Protein 6EBU (pdb70)

Foldseek 3Di:
DAPQPDDVFVVVLCVLQVPDDVVLLVVLVVLLVVLDCVCVVVVLVVCVVPPVVLNQLLVQLLVQLVVVLVVQLVVVWHWFQVPPHPPTQASDPATISAAADSSLLSLLLCLQSVVPPDDPVSSVVSVVSSVSNLSSCSNNRGYINNRNVVSNVSSNVSSVVSVVD

Secondary structure (DSSP, 8-state):
--TT-SHHHHHHHHHHHHS--HHHHHHHHHHGGGGSGGGHHHHHHHHHHH-GGGHHHHHHHHHHHHHHHHHHHHHH-PBPHHHHSSS---SS---B--SS-HHHHHHHHHHHHHHTT--HHHHHHHHHHHHHHHHHHHHTTS--HHHHHHHHHHHHHHHHHHHH-

Radius of gyration: 15.88 Å; Cα contacts (8 Å, |Δi|>4): 266; chains: 1; bounding box: 40×39×39 Å

Organism: Aquifex aeolicus (strain VF5) (NCBI:txid224324)

Structure (mmCIF, N/CA/C/O backbone):
data_6EBU
#
_entry.id   6EBU
#
_cell.length_a   80.030
_cell.length_b   80.196
_cell.length_c   80.440
_cell.angle_alpha   90.00
_cell.angle_beta   90.00
_cell.angle_gamma   90.00
#
_symmetry.space_group_name_H-M   'C 2 2 21'
#
loop_
_entity.id
_entity.type
_entity.pdbx_description
1 polymer LpxE
2 non-polymer 'SULFATE ION'
3 non-polymer 'octyl beta-D-glucopyranoside'
4 water water
#
loop_
_atom_site.group_PDB
_atom_site.id
_atom_site.type_symbol
_atom_site.label_atom_id
_atom_site.label_alt_id
_atom_site.label_comp_id
_atom_site.label_asym_id
_atom_site.label_entity_id
_atom_site.label_seq_id
_atom_site.pdbx_PDB_ins_code
_atom_site.Cartn_x
_atom_site.Cartn_y
_atom_site.Cartn_z
_atom_site.occupancy
_atom_site.B_iso_or_equiv
_atom_site.auth_seq_id
_atom_site.auth_comp_id
_atom_site.auth_asym_id
_atom_site.auth_atom_id
_atom_site.pdbx_PDB_model_num
ATOM 1 N N . MET A 1 7 ? 46.949 26.162 28.631 1.00 70.41 1 MET A N 1
ATOM 2 C CA . MET A 1 7 ? 46.806 27.513 28.099 1.00 77.16 1 MET A CA 1
ATOM 3 C C . MET A 1 7 ? 48.001 27.898 27.230 1.00 74.24 1 MET A C 1
ATOM 4 O O . MET A 1 7 ? 49.121 28.035 27.722 1.00 66.97 1 MET A O 1
ATOM 5 N N . VAL A 1 8 ? 47.753 28.071 25.935 1.00 64.77 2 VAL A N 1
ATOM 6 C CA . VAL A 1 8 ? 48.775 28.470 24.975 1.00 54.30 2 VAL A CA 1
ATOM 7 C C . VAL A 1 8 ? 48.437 29.888 24.531 1.00 61.17 2 VAL A C 1
ATOM 8 O O . VAL A 1 8 ? 47.565 30.097 23.680 1.00 63.63 2 VAL A O 1
ATOM 12 N N . ILE A 1 9 ? 49.131 30.875 25.108 1.00 56.84 3 ILE A N 1
ATOM 13 C CA . ILE A 1 9 ? 48.865 32.275 24.780 1.00 54.27 3 ILE A CA 1
ATOM 14 C C . ILE A 1 9 ? 49.429 32.693 23.431 1.00 54.03 3 ILE A C 1
ATOM 15 O O . ILE A 1 9 ? 49.150 33.810 22.977 1.00 62.03 3 ILE A O 1
ATOM 20 N N . GLU A 1 10 ? 50.210 31.836 22.775 1.00 50.64 4 GLU A N 1
ATOM 21 C CA . GLU A 1 10 ? 50.831 32.171 21.500 1.00 52.41 4 GLU A CA 1
ATOM 22 C C . GLU A 1 10 ? 49.938 31.880 20.300 1.00 56.40 4 GLU A C 1
ATOM 23 O O . GLU A 1 10 ? 50.300 32.248 19.177 1.00 66.96 4 GLU A O 1
ATOM 29 N N . ASP A 1 11 ? 48.787 31.243 20.503 1.00 65.30 5 ASP A N 1
ATOM 30 C CA . ASP A 1 11 ? 47.951 30.782 19.395 1.00 68.34 5 ASP A CA 1
ATOM 31 C C . ASP A 1 11 ? 46.804 31.767 19.175 1.00 65.79 5 ASP A C 1
ATOM 32 O O . ASP A 1 11 ? 45.650 31.523 19.524 1.00 82.21 5 ASP A O 1
ATOM 37 N N . PHE A 1 12 ? 47.153 32.914 18.595 1.00 64.78 6 PHE A N 1
ATOM 38 C CA . PHE A 1 12 ? 46.159 33.824 18.044 1.00 61.43 6 PHE A CA 1
ATOM 39 C C . PHE A 1 12 ? 46.640 34.295 16.678 1.00 66.26 6 PHE A C 1
ATOM 40 O O . PHE A 1 12 ? 47.830 34.224 16.356 1.00 68.21 6 PHE A O 1
ATOM 48 N N . ALA A 1 13 ? 45.687 34.758 15.864 1.00 66.18 7 ALA A N 1
ATOM 49 C CA . ALA A 1 13 ? 45.943 34.941 14.438 1.00 66.07 7 ALA A CA 1
ATOM 50 C C . ALA A 1 13 ? 47.062 35.946 14.194 1.00 58.20 7 ALA A C 1
ATOM 51 O O . ALA A 1 13 ? 47.952 35.712 13.367 1.00 51.21 7 ALA A O 1
ATOM 53 N N . LEU A 1 14 ? 47.038 37.072 14.911 1.00 58.89 8 LEU A N 1
ATOM 54 C CA . LEU A 1 14 ? 48.040 38.110 14.693 1.00 49.20 8 LEU A CA 1
ATOM 55 C C . LEU A 1 14 ? 49.442 37.601 15.005 1.00 58.70 8 LEU A C 1
ATOM 56 O O . LEU A 1 14 ? 50.403 37.938 14.304 1.00 55.36 8 LEU A O 1
ATOM 61 N N . ASN A 1 15 ? 49.576 36.777 16.047 1.00 52.02 9 ASN A N 1
ATOM 62 C CA . ASN A 1 15 ? 50.886 36.249 16.413 1.00 52.10 9 ASN A CA 1
ATOM 63 C C . ASN A 1 15 ? 51.421 35.300 15.349 1.00 52.06 9 ASN A C 1
ATOM 64 O O . ASN A 1 15 ? 52.599 35.372 14.980 1.00 55.81 9 ASN A O 1
ATOM 69 N N . LEU A 1 16 ? 50.571 34.404 14.844 1.00 57.13 10 LEU A N 1
ATOM 70 C CA . LEU A 1 16 ? 51.032 33.392 13.900 1.00 49.06 10 LEU A CA 1
ATOM 71 C C . LEU A 1 16 ? 51.260 33.977 12.511 1.00 46.37 10 LEU A C 1
ATOM 72 O O . LEU A 1 16 ? 52.212 33.590 11.824 1.00 47.34 10 LEU A O 1
ATOM 77 N N . GLU A 1 17 ? 50.402 34.903 12.081 1.00 50.33 11 GLU A N 1
ATOM 78 C CA . GLU A 1 17 ? 50.584 35.515 10.768 1.00 55.06 11 GLU A CA 1
ATOM 79 C C . GLU A 1 17 ? 51.830 36.391 10.740 1.00 51.46 11 GLU A C 1
ATOM 80 O O . GLU A 1 17 ? 52.566 36.401 9.746 1.00 52.64 11 GLU A O 1
ATOM 82 N N . LEU A 1 18 ? 52.082 37.134 11.821 1.00 59.79 12 LEU A N 1
ATOM 83 C CA . LEU A 1 18 ? 53.299 37.934 11.900 1.00 50.18 12 LEU A CA 1
ATOM 84 C C . LEU A 1 18 ? 54.539 37.051 11.883 1.00 54.55 12 LEU A C 1
ATOM 85 O O . LEU A 1 18 ? 55.534 37.378 11.224 1.00 47.63 12 LEU A O 1
ATOM 90 N N . PHE A 1 19 ? 54.503 35.928 12.604 1.00 44.45 13 PHE A N 1
ATOM 91 C CA . PHE A 1 19 ? 55.654 35.033 12.610 1.00 41.36 13 PHE A CA 1
ATOM 92 C C . PHE A 1 19 ? 55.939 34.493 11.215 1.00 47.14 13 PHE A C 1
ATOM 93 O O . PHE A 1 19 ? 57.101 34.420 10.797 1.00 47.90 13 PHE A O 1
ATOM 101 N N . ARG A 1 20 ? 54.893 34.102 10.484 1.00 42.92 14 ARG A N 1
ATOM 102 C CA . ARG A 1 20 ? 55.092 33.527 9.157 1.00 49.67 14 ARG A CA 1
ATOM 103 C C . ARG A 1 20 ? 55.704 34.540 8.199 1.00 44.07 14 ARG A C 1
ATOM 104 O O . ARG A 1 20 ? 56.577 34.195 7.395 1.00 50.64 14 ARG A O 1
ATOM 112 N N . LEU A 1 21 ? 55.261 35.798 8.272 1.00 38.63 15 LEU A N 1
ATOM 113 C CA . LEU A 1 21 ? 55.788 36.821 7.375 1.00 47.77 15 LEU A CA 1
ATOM 114 C C . LEU A 1 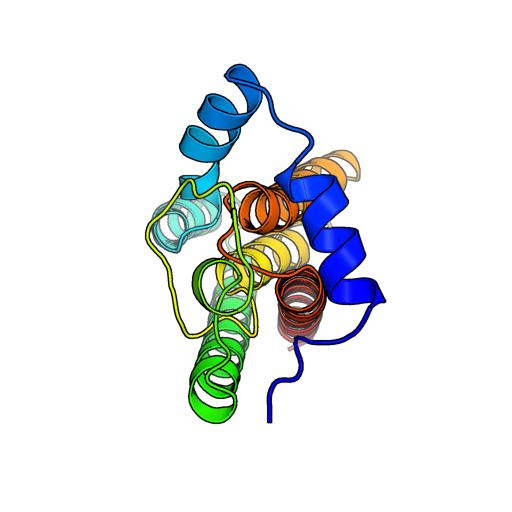21 ? 57.284 37.025 7.586 1.00 53.44 15 LEU A C 1
ATOM 115 O O . LEU A 1 21 ? 58.033 37.225 6.622 1.00 54.42 15 LEU A O 1
ATOM 117 N N . ILE A 1 22 ? 57.739 36.969 8.838 1.00 48.60 16 ILE A N 1
ATOM 118 C CA . ILE A 1 22 ? 59.156 37.165 9.125 1.00 42.86 16 ILE A CA 1
ATOM 119 C C . ILE A 1 22 ? 59.937 35.876 8.906 1.00 45.04 16 ILE A C 1
ATOM 120 O O . ILE A 1 22 ? 61.017 35.886 8.303 1.00 42.83 16 ILE A O 1
ATOM 125 N N . ASN A 1 23 ? 59.402 34.749 9.379 1.00 34.73 17 ASN A N 1
ATOM 126 C CA . ASN A 1 23 ? 60.145 33.497 9.339 1.00 36.49 17 ASN A CA 1
ATOM 127 C C . ASN A 1 23 ? 60.250 32.915 7.935 1.00 39.28 17 ASN A C 1
ATOM 128 O O . ASN A 1 23 ? 61.100 32.048 7.702 1.00 40.17 17 ASN A O 1
ATOM 133 N N . ASN A 1 24 ? 59.417 33.364 6.996 1.00 39.50 18 ASN A N 1
ATOM 134 C CA . ASN A 1 24 ? 59.474 32.855 5.631 1.00 44.85 18 ASN A CA 1
ATOM 135 C C . ASN A 1 24 ? 60.238 33.762 4.676 1.00 46.56 18 ASN A C 1
ATOM 136 O O . ASN A 1 24 ? 60.674 33.292 3.620 1.00 51.68 18 ASN A O 1
ATOM 141 N N . ALA A 1 25 ? 60.412 35.040 5.018 1.00 45.76 19 ALA A N 1
ATOM 142 C CA . ALA A 1 25 ? 61.163 35.982 4.187 1.00 38.32 19 ALA A CA 1
ATOM 143 C C . ALA A 1 25 ? 62.648 35.820 4.500 1.00 46.38 19 ALA A C 1
ATOM 144 O O . ALA A 1 25 ? 63.238 36.549 5.302 1.00 45.84 19 ALA A O 1
ATOM 146 N N . ARG A 1 26 ? 63.263 34.843 3.843 1.00 39.79 20 ARG A N 1
ATOM 147 C CA . ARG A 1 26 ? 64.612 34.412 4.170 1.00 46.48 20 ARG A CA 1
ATOM 148 C C . ARG A 1 26 ? 65.565 34.635 3.003 1.00 45.86 20 ARG A C 1
ATOM 149 O O . ARG A 1 26 ? 65.163 34.946 1.879 1.00 48.74 20 ARG A O 1
ATOM 157 N N . HIS A 1 27 ? 66.850 34.460 3.303 1.00 48.29 21 HIS A N 1
ATOM 158 C CA . HIS A 1 27 ? 67.956 34.563 2.361 1.00 48.14 21 HIS A CA 1
ATOM 159 C C . HIS A 1 27 ? 69.212 34.029 3.041 1.00 50.15 21 HIS A C 1
ATOM 160 O O . HIS A 1 27 ? 69.377 34.204 4.255 1.00 44.47 21 HIS A O 1
ATOM 167 N N . PRO A 1 28 ? 70.104 33.357 2.306 1.00 50.20 22 PRO A N 1
ATOM 168 C CA . PRO A 1 28 ? 71.332 32.846 2.943 1.00 46.68 22 PRO A CA 1
ATOM 169 C C . PRO A 1 28 ? 72.155 33.922 3.628 1.00 45.38 22 PRO A C 1
ATOM 170 O O . PRO A 1 28 ? 72.753 33.662 4.679 1.00 44.98 22 PRO A O 1
ATOM 174 N N . LEU A 1 29 ? 72.206 35.128 3.057 1.00 41.80 23 LEU A N 1
ATOM 175 C CA . LEU A 1 29 ? 72.941 36.215 3.694 1.00 47.65 23 LEU A CA 1
ATOM 176 C C . LEU A 1 29 ? 72.281 36.652 4.994 1.00 47.15 23 LEU A C 1
ATOM 177 O O . LEU A 1 29 ? 72.976 37.045 5.937 1.00 42.06 23 LEU A O 1
ATOM 182 N N . LEU A 1 30 ? 70.948 36.601 5.062 1.00 43.05 24 LEU A N 1
ATOM 183 C CA . LEU A 1 30 ? 70.268 36.877 6.322 1.00 44.09 24 LEU A CA 1
ATOM 184 C C . LEU A 1 30 ? 70.563 35.793 7.349 1.00 42.65 24 LEU A C 1
ATOM 185 O O . LEU A 1 30 ? 70.722 36.087 8.540 1.00 37.52 24 LEU A O 1
ATOM 190 N N . ASP A 1 31 ? 70.642 34.535 6.903 1.00 37.84 25 ASP A N 1
ATOM 191 C CA . ASP A 1 31 ? 70.970 33.440 7.809 1.00 36.40 25 ASP A CA 1
ATOM 192 C C . ASP A 1 31 ? 72.342 33.638 8.434 1.00 48.28 25 ASP A C 1
ATOM 193 O O . ASP A 1 31 ? 72.524 33.412 9.636 1.00 44.84 25 ASP A O 1
ATOM 198 N N . VAL A 1 32 ? 73.322 34.059 7.633 1.00 39.01 26 VAL A N 1
ATOM 199 C CA . VAL A 1 32 ? 74.668 34.268 8.154 1.00 41.93 26 VAL A CA 1
ATOM 200 C C . VAL A 1 32 ? 74.697 35.480 9.076 1.00 42.88 26 VAL A C 1
ATOM 201 O O . VAL A 1 32 ? 75.254 35.426 10.179 1.00 39.69 26 VAL A O 1
ATOM 205 N N . PHE A 1 33 ? 74.091 36.589 8.641 1.00 38.63 27 PHE A N 1
ATOM 206 C CA . PHE A 1 33 ? 74.120 37.811 9.438 1.00 43.33 27 PHE A CA 1
ATOM 207 C C . PHE A 1 33 ? 73.505 37.589 10.813 1.00 38.25 27 PHE A C 1
ATOM 208 O O . PHE A 1 33 ? 74.090 37.966 11.835 1.00 39.05 27 PHE A O 1
ATOM 216 N N . PHE A 1 34 ? 72.317 36.983 10.859 1.00 38.03 28 PHE A N 1
ATOM 217 C CA . PHE A 1 34 ? 71.632 36.815 12.135 1.00 39.06 28 PHE A CA 1
ATOM 218 C C . PHE A 1 34 ? 72.297 35.753 12.998 1.00 34.91 28 PHE A C 1
ATOM 219 O O . PHE A 1 34 ? 72.223 35.826 14.229 1.00 43.61 28 PHE A O 1
ATOM 227 N N . THR A 1 35 ? 72.948 34.767 12.380 1.00 37.22 29 THR A N 1
ATOM 228 C CA . THR A 1 35 ? 73.728 33.806 13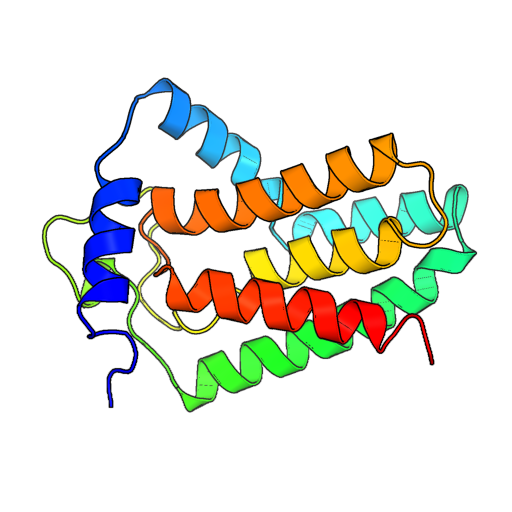.150 1.00 37.94 29 THR A CA 1
ATOM 229 C C . THR A 1 35 ? 74.925 34.484 13.804 1.00 39.03 29 THR A C 1
ATOM 230 O O . THR A 1 35 ? 75.207 34.264 14.987 1.00 38.74 29 THR A O 1
ATOM 234 N N . HIS A 1 36 ? 75.637 35.319 13.044 1.00 34.95 30 HIS A N 1
ATOM 235 C CA . HIS A 1 36 ? 76.764 36.059 13.603 1.00 36.74 30 HIS A CA 1
ATOM 236 C C . HIS A 1 36 ? 76.294 37.083 14.629 1.00 41.20 30 HIS A C 1
ATOM 237 O O . HIS A 1 36 ? 76.966 37.309 15.643 1.00 39.66 30 HIS A O 1
ATOM 244 N N . PHE A 1 37 ? 75.135 37.700 14.387 1.00 34.36 31 PHE A N 1
ATOM 245 C CA . PHE A 1 37 ? 74.638 38.790 15.216 1.00 32.37 31 PHE A CA 1
ATOM 246 C C . PHE A 1 37 ? 74.029 38.315 16.530 1.00 36.20 31 PHE A C 1
ATOM 247 O O . PHE A 1 37 ? 73.962 39.102 17.480 1.00 40.03 31 PHE A O 1
ATOM 255 N N . ALA A 1 38 ? 73.588 37.054 16.604 1.00 34.38 32 ALA A N 1
ATOM 256 C CA . ALA A 1 38 ? 72.861 36.579 17.779 1.00 42.51 32 ALA A CA 1
ATOM 257 C C . ALA A 1 38 ? 73.683 36.710 19.057 1.00 42.71 32 ALA A C 1
ATOM 258 O O . ALA A 1 38 ? 73.121 36.966 20.129 1.00 37.42 32 ALA A O 1
ATOM 260 N N . TYR A 1 39 ? 75.006 36.544 18.960 1.00 41.27 33 TYR A N 1
ATOM 261 C CA . TYR A 1 39 ? 75.876 36.625 20.130 1.00 36.40 33 TYR A CA 1
ATOM 262 C C . TYR A 1 39 ? 75.725 37.950 20.867 1.00 36.41 33 TYR A C 1
ATOM 263 O O . TYR A 1 39 ? 75.860 37.997 22.094 1.00 34.92 33 TYR A O 1
ATOM 272 N N . LEU A 1 40 ? 75.448 39.034 20.140 1.00 35.35 34 LEU A N 1
ATOM 273 C CA . LEU A 1 40 ? 75.307 40.346 20.754 1.00 32.38 34 LEU A CA 1
ATOM 274 C C . LEU A 1 40 ? 74.037 40.481 21.582 1.00 35.51 34 LEU A C 1
ATOM 275 O O . LEU A 1 40 ? 73.908 41.454 22.333 1.00 36.41 34 LEU A O 1
ATOM 280 N N . GLY A 1 41 ? 73.102 39.546 21.460 1.00 36.39 35 GLY A N 1
ATOM 281 C CA . GLY A 1 41 ? 71.931 39.501 22.305 1.00 40.02 35 GLY A CA 1
ATOM 282 C C . GLY A 1 41 ? 71.994 38.486 23.422 1.00 38.62 35 GLY A C 1
ATOM 283 O O . GLY A 1 41 ? 71.003 38.313 24.137 1.00 43.79 35 GLY A O 1
ATOM 284 N N . SER A 1 42 ? 73.124 37.809 23.596 1.00 34.97 36 SER A N 1
ATOM 285 C CA . SER A 1 42 ? 73.299 36.849 24.674 1.00 38.76 36 SER A CA 1
ATOM 286 C C . SER A 1 42 ? 73.936 37.517 25.892 1.00 34.13 36 SER A C 1
ATOM 287 O O . SER A 1 42 ? 74.430 38.645 25.834 1.00 34.71 36 SER A O 1
ATOM 290 N N . GLY A 1 43 ? 73.923 36.797 27.013 1.00 39.85 37 GLY A N 1
ATOM 291 C CA . GLY A 1 43 ? 74.557 37.293 28.219 1.00 36.67 37 GLY A CA 1
ATOM 292 C C . GLY A 1 43 ? 76.068 37.352 28.155 1.00 38.65 37 GLY A C 1
ATOM 293 O O . GLY A 1 43 ? 76.687 37.904 29.070 1.00 41.82 37 GLY A O 1
ATOM 294 N N . TYR A 1 44 ? 76.673 36.805 27.100 1.00 35.27 38 TYR A N 1
ATOM 295 C CA . TYR A 1 44 ? 78.124 36.805 26.971 1.00 36.95 38 TYR A CA 1
ATOM 296 C C . TYR A 1 44 ? 78.693 38.174 26.626 1.00 34.81 38 TYR A C 1
ATOM 297 O O . TYR A 1 44 ? 79.915 38.344 26.675 1.00 38.30 38 TYR A O 1
ATOM 306 N N . VAL A 1 45 ? 77.850 39.148 26.272 1.00 32.89 39 VAL A N 1
ATOM 307 C CA . VAL A 1 45 ? 78.327 40.512 26.066 1.00 27.66 39 VAL A CA 1
ATOM 308 C C . VAL A 1 45 ? 78.284 41.344 27.338 1.00 30.60 39 VAL A C 1
ATOM 309 O O . VAL A 1 45 ? 78.845 42.450 27.358 1.00 33.51 39 VAL A O 1
ATOM 313 N N . LEU A 1 46 ? 77.654 40.845 28.405 1.00 30.21 40 LEU A N 1
ATOM 314 C CA . LEU A 1 46 ? 77.455 41.655 29.605 1.00 42.26 40 LEU A CA 1
ATOM 315 C C . LEU A 1 46 ? 78.779 41.985 30.283 1.00 39.87 40 LEU A C 1
ATOM 316 O O . LEU A 1 46 ? 79.071 43.156 30.556 1.00 40.45 40 LEU A O 1
ATOM 321 N N . PHE A 1 47 ? 79.587 40.965 30.572 1.00 38.83 41 PHE A N 1
ATOM 322 C CA . PHE A 1 47 ? 80.887 41.205 31.195 1.00 37.84 41 PHE A CA 1
ATOM 323 C C . PHE A 1 47 ? 81.783 42.089 30.334 1.00 37.08 41 PHE A C 1
ATOM 324 O O . PHE A 1 47 ? 82.348 43.059 30.869 1.00 36.24 41 PHE A O 1
ATOM 332 N N . PRO A 1 48 ? 81.959 41.837 29.028 1.00 40.52 42 PRO A N 1
ATOM 333 C CA . PRO A 1 48 ? 82.725 42.800 28.216 1.00 36.34 42 PRO A CA 1
ATOM 334 C C . PRO A 1 48 ? 82.149 44.206 28.241 1.00 38.75 42 PRO A C 1
ATOM 335 O O . PRO A 1 48 ? 82.909 45.180 28.299 1.00 46.54 42 PRO A O 1
ATOM 339 N N . LEU A 1 49 ? 80.821 44.337 28.208 1.00 36.15 43 LEU A N 1
ATOM 340 C CA . LEU A 1 49 ? 80.204 45.659 28.182 1.00 32.81 43 LEU A CA 1
ATOM 341 C C . LEU A 1 49 ? 80.405 46.394 29.503 1.00 34.48 43 LEU A C 1
ATOM 342 O O . LEU A 1 49 ? 80.741 47.583 29.518 1.00 32.10 43 LEU A O 1
ATOM 347 N N . LEU A 1 50 ? 80.194 45.702 30.624 1.00 34.68 44 LEU A N 1
ATOM 348 C CA . LEU A 1 50 ? 80.308 46.352 31.925 1.00 38.64 44 LEU A CA 1
ATOM 349 C C . LEU A 1 50 ? 81.724 46.858 32.170 1.00 38.59 44 LEU A C 1
ATOM 350 O O . LEU A 1 50 ? 81.915 47.929 32.760 1.00 43.14 44 LEU A O 1
ATOM 355 N N . ILE A 1 51 ? 82.730 46.109 31.715 1.00 42.20 45 ILE A N 1
ATOM 356 C CA . ILE A 1 51 ? 84.111 46.543 31.897 1.00 44.83 45 ILE A CA 1
ATOM 357 C C . ILE A 1 51 ? 84.368 47.831 31.127 1.00 40.96 45 ILE A C 1
ATOM 358 O O . ILE A 1 51 ? 84.988 48.769 31.643 1.00 41.77 45 ILE A O 1
ATOM 363 N N . PHE A 1 52 ? 83.883 47.907 29.886 1.00 40.20 46 PHE A N 1
ATOM 364 C CA . PHE A 1 52 ? 84.054 49.136 29.118 1.00 45.44 46 PHE A CA 1
ATOM 365 C C . PHE A 1 52 ? 83.245 50.284 29.709 1.00 42.83 46 PHE A C 1
ATOM 366 O O . PHE A 1 52 ? 83.677 51.441 29.642 1.00 41.28 46 PHE A O 1
ATOM 374 N N . LEU A 1 53 ? 82.080 49.992 30.294 1.00 39.78 47 LEU A N 1
ATOM 375 C CA . LEU A 1 53 ? 81.320 51.041 30.969 1.00 42.28 47 LEU A CA 1
ATOM 376 C C . LEU A 1 53 ? 82.070 51.557 32.189 1.00 38.78 47 LEU A C 1
ATOM 377 O O . LEU A 1 53 ? 82.126 52.768 32.424 1.00 42.53 47 LEU A O 1
ATOM 382 N N . PHE A 1 54 ? 82.667 50.653 32.968 1.00 39.40 48 PHE A N 1
ATOM 383 C CA . PHE A 1 54 ? 83.436 51.064 34.138 1.00 47.31 48 PHE A CA 1
ATOM 384 C C . PHE A 1 54 ? 84.567 52.015 33.764 1.00 52.36 48 PHE A C 1
ATOM 385 O O . PHE A 1 54 ? 84.955 52.866 34.572 1.00 52.77 48 PHE A O 1
ATOM 393 N N . ILE A 1 55 ? 85.094 51.901 32.548 1.00 48.63 49 ILE A N 1
ATOM 394 C CA . ILE A 1 55 ? 86.217 52.730 32.124 1.00 40.17 49 ILE A CA 1
ATOM 395 C C . ILE A 1 55 ? 85.751 54.056 31.532 1.00 50.37 49 ILE A C 1
ATOM 396 O O . ILE A 1 55 ? 86.336 55.105 31.812 1.00 57.05 49 ILE A O 1
ATOM 401 N N . PHE A 1 56 ? 84.695 54.044 30.714 1.00 46.53 50 PHE A N 1
ATOM 402 C CA . PHE A 1 56 ? 84.308 55.227 29.957 1.00 48.47 50 PHE A CA 1
ATOM 403 C C . PHE A 1 56 ? 82.999 55.865 30.401 1.00 46.91 50 PHE A C 1
ATOM 404 O O . PHE A 1 56 ? 82.772 57.035 30.082 1.00 54.88 50 PHE A O 1
ATOM 412 N N . ARG A 1 57 ? 82.138 55.143 31.113 1.00 45.84 51 ARG A N 1
ATOM 413 C CA . ARG A 1 57 ? 80.823 55.651 31.504 1.00 44.01 51 ARG A CA 1
ATOM 414 C C . ARG A 1 57 ? 80.408 55.019 32.832 1.00 39.98 51 ARG A C 1
ATOM 415 O O . ARG A 1 57 ? 79.380 54.357 32.942 1.00 38.75 51 ARG A O 1
ATOM 423 N N . LYS A 1 58 ? 81.224 55.230 33.870 1.00 42.39 52 LYS A N 1
ATOM 424 C CA . LYS A 1 58 ? 81.024 54.522 35.132 1.00 38.17 52 LYS A CA 1
ATOM 425 C C . LYS A 1 58 ? 79.673 54.838 35.760 1.00 36.44 52 LYS A C 1
ATOM 426 O O . LYS A 1 58 ? 79.124 54.011 36.497 1.00 42.72 52 LYS A O 1
ATOM 428 N N . GLU A 1 59 ? 79.115 56.017 35.477 1.00 41.82 53 GLU A N 1
ATOM 429 C CA . GLU A 1 59 ? 77.806 56.364 36.019 1.00 45.88 53 GLU A CA 1
ATOM 430 C C . GLU A 1 59 ? 76.702 55.451 35.496 1.00 48.03 53 GLU A C 1
ATOM 431 O O . GLU A 1 59 ? 75.629 55.385 36.103 1.00 43.17 53 GLU A O 1
ATOM 437 N N . LYS A 1 60 ? 76.941 54.746 34.392 1.00 49.10 54 LYS A N 1
ATOM 438 C CA . LYS A 1 60 ? 75.950 53.853 33.810 1.00 47.91 54 LYS A CA 1
ATOM 439 C C . LYS A 1 60 ? 76.071 52.418 34.305 1.00 45.00 54 LYS A C 1
ATOM 440 O O . LYS A 1 60 ? 75.217 51.591 33.970 1.00 45.10 54 LYS A O 1
ATOM 446 N N . VAL A 1 61 ? 77.100 52.104 35.092 1.00 39.84 55 VAL A N 1
ATOM 447 C CA . VAL A 1 61 ? 77.320 50.721 35.505 1.00 40.42 55 VAL A CA 1
ATOM 448 C C . VAL A 1 61 ? 76.230 50.270 36.469 1.00 41.97 55 VAL A C 1
ATOM 449 O O . VAL A 1 61 ? 75.601 49.224 36.273 1.00 43.77 55 VAL A O 1
ATOM 453 N N . LYS A 1 62 ? 75.992 51.048 37.525 1.00 43.63 56 LYS A N 1
ATOM 454 C CA . LYS A 1 62 ? 74.967 50.676 38.499 1.00 43.46 56 LYS A CA 1
ATOM 455 C C . LYS A 1 62 ? 73.570 50.621 37.892 1.00 39.16 56 LYS A C 1
ATOM 456 O O . LYS A 1 62 ? 72.856 49.633 38.141 1.00 41.68 56 LYS A O 1
ATOM 458 N N . PRO A 1 63 ? 73.110 51.608 37.109 1.00 38.92 57 PRO A N 1
ATOM 459 C CA . PRO A 1 63 ? 71.783 51.463 36.486 1.00 35.76 57 PRO A CA 1
ATOM 460 C C . PRO A 1 63 ? 71.655 50.229 35.611 1.00 43.30 57 PRO A C 1
ATOM 461 O O . PRO A 1 63 ? 70.615 49.560 35.641 1.00 45.12 57 PRO A O 1
ATOM 465 N N . LEU A 1 64 ? 72.689 49.902 34.832 1.00 44.11 58 LEU A N 1
ATOM 466 C CA . LEU A 1 64 ? 72.595 48.740 33.954 1.00 38.67 58 LEU A CA 1
ATOM 467 C C . LEU A 1 64 ? 7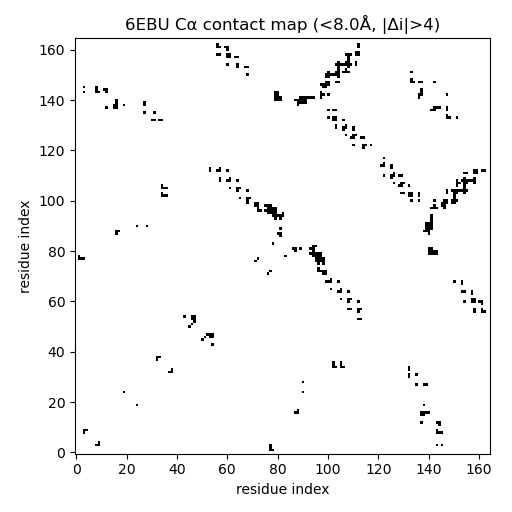2.563 47.444 34.752 1.00 38.21 58 LEU A C 1
ATOM 468 O O . LEU A 1 64 ? 71.793 46.531 34.429 1.00 41.85 58 LEU A O 1
ATOM 473 N N . ILE A 1 65 ? 73.389 47.342 35.797 1.00 34.15 59 ILE A N 1
ATOM 474 C CA . ILE A 1 65 ? 73.398 46.131 36.615 1.00 33.99 59 ILE A CA 1
ATOM 475 C C . ILE A 1 65 ? 72.041 45.919 37.274 1.00 37.59 59 ILE A C 1
ATOM 476 O O . ILE A 1 65 ? 71.511 44.801 37.292 1.00 41.03 59 ILE A O 1
ATOM 481 N N . LEU A 1 66 ? 71.447 46.987 37.812 1.00 41.05 60 LEU A N 1
ATOM 482 C CA . LEU A 1 66 ? 70.148 46.840 38.459 1.00 40.17 60 LEU A CA 1
ATOM 483 C C . LEU A 1 66 ? 69.054 46.542 37.439 1.00 38.03 60 LEU A C 1
ATOM 484 O O . LEU A 1 66 ? 68.137 45.761 37.713 1.00 39.65 60 LEU A O 1
ATOM 489 N N . ALA A 1 67 ? 69.144 47.136 36.249 1.00 34.24 61 ALA A N 1
ATOM 490 C CA . ALA A 1 67 ? 68.138 46.880 35.223 1.00 36.86 61 ALA A CA 1
ATOM 491 C C . ALA A 1 67 ? 68.226 45.452 34.704 1.00 40.35 61 ALA A C 1
ATOM 492 O O . ALA A 1 67 ? 67.197 44.797 34.499 1.00 43.24 61 ALA A O 1
ATOM 494 N N . ILE A 1 68 ? 69.445 44.953 34.486 1.00 42.40 62 ILE A N 1
ATOM 495 C CA . ILE A 1 68 ? 69.613 43.574 34.040 1.00 37.73 62 ILE A CA 1
ATOM 496 C C . ILE A 1 68 ? 69.097 42.610 35.099 1.00 39.48 62 ILE A C 1
ATOM 497 O O . ILE A 1 68 ? 68.429 41.619 34.784 1.00 43.90 62 ILE A O 1
ATOM 502 N N . MET A 1 69 ? 69.385 42.891 36.373 1.00 40.63 63 MET A N 1
ATOM 503 C CA . MET A 1 69 ? 68.844 42.073 37.453 1.00 41.59 63 MET A CA 1
ATOM 504 C C . MET A 1 69 ? 67.322 42.073 37.431 1.00 43.19 63 MET A C 1
ATOM 505 O O . MET A 1 69 ? 66.690 41.023 37.603 1.00 43.63 63 MET A O 1
ATOM 510 N N . LEU A 1 70 ? 66.716 43.244 37.220 1.00 42.65 64 LEU A N 1
ATOM 511 C CA . LEU A 1 70 ? 65.259 43.333 37.183 1.00 42.50 64 LEU A CA 1
ATOM 512 C C . LEU A 1 70 ? 64.688 42.532 36.018 1.00 45.89 64 LEU A C 1
ATOM 513 O O . LEU A 1 70 ? 63.794 41.698 36.205 1.00 41.65 64 LEU A O 1
ATOM 518 N N . GLU A 1 71 ? 65.195 42.770 34.803 1.00 39.02 65 GLU A N 1
ATOM 519 C CA . GLU A 1 71 ? 64.635 42.088 33.639 1.00 41.53 65 GLU A CA 1
ATOM 520 C C . GLU A 1 71 ? 64.905 40.589 33.691 1.00 37.15 65 GLU A C 1
ATOM 521 O O . GLU A 1 71 ? 64.040 39.789 33.317 1.00 43.26 65 GLU A O 1
ATOM 527 N N . THR A 1 72 ? 66.085 40.186 34.170 1.00 35.97 66 THR A N 1
ATOM 528 C CA . THR A 1 72 ? 66.410 38.763 34.233 1.00 37.83 66 THR A CA 1
ATOM 529 C C . THR A 1 72 ? 65.455 38.025 35.161 1.00 42.93 66 THR A C 1
ATOM 530 O O . THR A 1 72 ? 64.919 36.969 34.807 1.00 44.43 66 THR A O 1
ATOM 534 N N . VAL A 1 73 ? 65.231 38.570 36.358 1.00 43.00 67 VAL A N 1
ATOM 535 C CA . VAL A 1 73 ? 64.3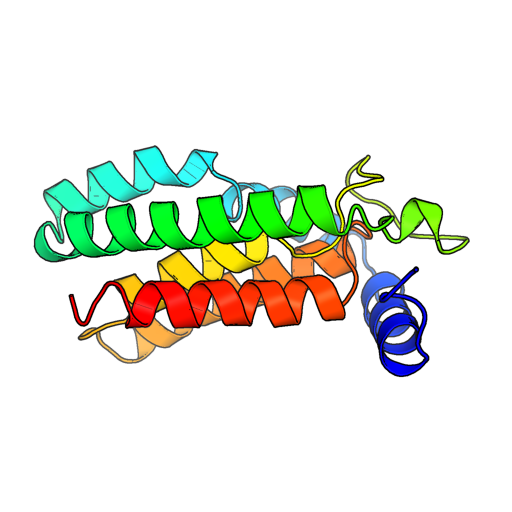02 37.950 37.298 1.00 47.75 67 VAL A CA 1
ATOM 536 C C . VAL A 1 73 ? 62.907 37.878 36.690 1.00 43.72 67 VAL A C 1
ATOM 537 O O . VAL A 1 73 ? 62.244 36.834 36.723 1.00 46.43 67 VAL A O 1
ATOM 541 N N . LEU A 1 74 ? 62.450 38.988 36.108 1.00 46.32 68 LEU A N 1
ATOM 542 C CA . LEU A 1 74 ? 61.116 39.025 35.523 1.00 47.43 68 LEU A CA 1
ATOM 543 C C . LEU A 1 74 ? 60.991 38.078 34.334 1.00 43.85 68 LEU A C 1
ATOM 544 O O . LEU A 1 74 ? 59.930 37.478 34.133 1.00 53.71 68 LEU A O 1
ATOM 549 N N . VAL A 1 75 ? 62.058 37.915 33.550 1.00 38.66 69 VAL A N 1
ATOM 550 C CA . VAL A 1 75 ? 61.977 37.084 32.351 1.00 42.09 69 VAL A CA 1
ATOM 551 C C . VAL A 1 75 ? 61.949 35.604 32.721 1.00 46.98 69 VAL A C 1
ATOM 552 O O . VAL A 1 75 ? 61.146 34.830 32.185 1.00 43.93 69 VAL A O 1
ATOM 556 N N . ILE A 1 76 ? 62.824 35.182 33.639 1.00 46.68 70 ILE A N 1
ATOM 557 C CA . ILE A 1 76 ? 62.844 33.772 34.020 1.00 48.89 70 ILE A CA 1
ATOM 558 C C . ILE A 1 76 ? 61.579 33.403 34.786 1.00 47.06 70 ILE A C 1
ATOM 559 O O . ILE A 1 76 ? 61.119 32.257 34.720 1.00 47.34 70 ILE A O 1
ATOM 564 N N . SER A 1 77 ? 60.988 34.359 35.508 1.00 43.88 71 SER A N 1
ATOM 565 C CA . SER A 1 77 ? 59.739 34.093 36.217 1.00 50.27 71 SER A CA 1
ATOM 566 C C . SER A 1 77 ? 58.609 33.806 35.237 1.00 50.84 71 SER A C 1
ATOM 567 O O . SER A 1 77 ? 57.882 32.816 35.379 1.00 55.05 71 SER A O 1
ATOM 570 N N . LEU A 1 78 ? 58.445 34.670 34.234 1.00 52.11 72 LEU A N 1
ATOM 571 C CA . LEU A 1 78 ? 57.413 34.442 33.230 1.00 53.75 72 LEU A CA 1
ATOM 572 C C . LEU A 1 78 ? 57.713 33.198 32.404 1.00 48.63 72 LEU A C 1
ATOM 573 O O . LEU A 1 78 ? 56.792 32.474 32.008 1.00 53.96 72 LEU A O 1
ATOM 578 N N . LYS A 1 79 ? 58.995 32.928 32.143 1.00 48.54 73 LYS A N 1
ATOM 579 C CA . LYS A 1 79 ? 59.361 31.733 31.388 1.00 53.19 73 LYS A CA 1
ATOM 580 C C . LYS A 1 79 ? 58.960 30.467 32.133 1.00 56.27 73 LYS A C 1
ATOM 581 O O . LYS A 1 79 ? 58.523 29.486 31.519 1.00 54.59 73 LYS A O 1
ATOM 587 N N . THR A 1 80 ? 59.100 30.470 33.459 1.00 55.61 74 THR A N 1
ATOM 588 C CA . THR A 1 80 ? 58.792 29.279 34.241 1.00 57.06 74 THR A CA 1
ATOM 589 C C . THR A 1 80 ? 57.291 29.126 34.462 1.00 55.72 74 THR A C 1
ATOM 590 O O . THR A 1 80 ? 56.758 28.015 34.361 1.00 61.55 74 THR A O 1
ATOM 594 N N . PHE A 1 81 ? 56.593 30.225 34.750 1.00 49.90 75 PHE A N 1
ATOM 595 C CA . PHE A 1 81 ? 55.160 30.141 35.019 1.00 60.95 75 PHE A CA 1
ATOM 596 C C . PHE A 1 81 ? 54.378 29.781 33.760 1.00 69.82 75 PHE A C 1
ATOM 597 O O . PHE A 1 81 ? 53.515 28.896 33.787 1.00 78.29 75 PHE A O 1
ATOM 599 N N . PHE A 1 82 ? 54.666 30.455 32.644 1.00 60.67 76 PHE A N 1
ATOM 600 C CA . PHE A 1 82 ? 53.887 30.234 31.430 1.00 55.26 76 PHE A CA 1
ATOM 601 C C . PHE A 1 82 ? 54.342 28.999 30.663 1.00 63.97 76 PHE A C 1
ATOM 602 O O . PHE A 1 82 ? 53.502 28.291 30.095 1.00 67.29 76 PHE A O 1
ATOM 610 N N . ASN A 1 83 ? 55.645 28.728 30.642 1.00 61.39 77 ASN A N 1
ATOM 611 C CA . ASN A 1 83 ? 56.234 27.586 29.939 1.00 56.72 77 ASN A CA 1
ATOM 612 C C . ASN A 1 83 ? 55.603 27.394 28.563 1.00 60.58 77 ASN A C 1
ATOM 613 O O . ASN A 1 83 ? 54.976 26.376 28.265 1.00 66.85 77 ASN A O 1
ATOM 618 N N . GLN A 1 84 ? 55.787 28.393 27.731 1.00 59.52 78 GLN A N 1
ATOM 619 C CA . GLN A 1 84 ? 55.153 28.348 26.427 1.00 54.88 78 GLN A CA 1
ATOM 620 C C . GLN A 1 84 ? 56.032 27.618 25.415 1.00 48.85 78 GLN A C 1
ATOM 621 O O . GLN A 1 84 ? 57.264 27.666 25.497 1.00 47.30 78 GLN A O 1
ATOM 627 N N . PRO A 1 85 ? 55.419 26.927 24.461 1.00 51.48 79 PRO A N 1
ATOM 628 C CA . PRO A 1 85 ? 56.195 26.291 23.395 1.00 52.44 79 PRO A CA 1
ATOM 629 C C . PRO A 1 85 ? 56.688 27.311 22.383 1.00 39.62 79 PRO A C 1
ATOM 630 O O . PRO A 1 85 ? 56.015 28.297 22.074 1.00 43.25 79 PRO A O 1
ATOM 634 N N . ARG A 1 86 ? 57.888 27.065 21.875 1.00 41.39 80 ARG A N 1
ATOM 635 C CA . ARG A 1 86 ? 58.457 27.893 20.827 1.00 47.92 80 ARG A CA 1
ATOM 636 C C . ARG A 1 86 ? 57.837 27.515 19.485 1.00 47.39 80 ARG A C 1
ATOM 637 O O . ARG A 1 86 ? 57.114 26.522 19.383 1.00 46.24 80 ARG A O 1
ATOM 645 N N . PRO A 1 87 ? 58.080 28.309 18.434 1.00 48.59 81 PRO A N 1
ATOM 646 C CA . PRO A 1 87 ? 57.469 28.003 17.128 1.00 39.34 81 PRO A CA 1
ATOM 647 C C . PRO A 1 87 ? 57.750 26.607 16.597 1.00 37.82 81 PRO A C 1
ATOM 648 O O . PRO A 1 87 ? 56.891 26.041 15.910 1.00 49.70 81 PRO A O 1
ATOM 652 N N . ALA A 1 88 ? 58.921 26.032 16.879 1.00 45.31 82 ALA A N 1
ATOM 653 C CA . ALA A 1 88 ? 59.223 24.702 16.361 1.00 44.50 82 ALA A CA 1
ATOM 654 C C . ALA A 1 88 ? 58.324 23.627 16.958 1.00 52.22 82 ALA A C 1
ATOM 655 O O . ALA A 1 88 ? 58.179 22.556 16.360 1.00 49.99 82 ALA A O 1
ATOM 657 N N . ILE A 1 89 ? 57.725 23.885 18.116 1.00 54.86 83 ILE A N 1
ATOM 658 C CA . ILE A 1 89 ? 56.805 22.935 18.734 1.00 53.17 83 ILE A CA 1
ATOM 659 C C . ILE A 1 89 ? 55.368 23.198 18.305 1.00 52.61 83 ILE A C 1
ATOM 660 O O . ILE A 1 89 ? 54.645 22.278 17.915 1.00 54.50 83 ILE A O 1
ATOM 665 N N . LEU A 1 90 ? 54.936 24.459 18.357 1.00 44.32 84 LEU A N 1
ATOM 666 C CA . LEU A 1 90 ? 53.536 24.773 18.091 1.00 44.03 84 LEU A CA 1
ATOM 667 C C . LEU A 1 90 ? 53.211 24.696 16.605 1.00 52.64 84 LEU A C 1
ATOM 668 O O . LEU A 1 90 ? 52.125 24.241 16.226 1.00 57.00 84 LEU A O 1
ATOM 673 N N . LEU A 1 91 ? 54.128 25.137 15.749 1.00 49.18 85 LEU A N 1
ATOM 674 C CA . LEU A 1 91 ? 53.859 25.283 14.328 1.00 48.22 85 LEU A CA 1
ATOM 675 C C . LEU A 1 91 ? 54.595 24.225 13.517 1.00 48.30 85 LEU A C 1
ATOM 676 O O . LEU A 1 91 ? 55.541 23.589 13.988 1.00 54.09 85 LEU A O 1
ATOM 681 N N . GLU A 1 92 ? 54.140 24.054 12.281 1.00 55.04 86 GLU A N 1
ATOM 682 C CA . GLU A 1 92 ? 54.745 23.138 11.327 1.00 54.46 86 GLU A CA 1
ATOM 683 C C . GLU A 1 92 ? 55.606 23.911 10.336 1.00 44.51 86 GLU A C 1
ATOM 684 O O . GLU A 1 92 ? 55.337 25.075 10.030 1.00 53.63 86 GLU A O 1
ATOM 690 N N . ASP A 1 93 ? 56.647 23.244 9.836 1.00 51.47 87 ASP A N 1
ATOM 691 C CA . ASP A 1 93 ? 57.520 23.782 8.792 1.00 59.40 87 ASP A CA 1
ATOM 692 C C . ASP A 1 93 ? 58.123 25.124 9.213 1.00 61.30 87 ASP A C 1
ATOM 693 O O . ASP A 1 93 ? 57.991 26.145 8.534 1.00 58.60 87 ASP A O 1
ATOM 698 N N . VAL A 1 94 ? 58.791 25.099 10.357 1.00 57.38 88 VAL A N 1
ATOM 699 C CA . VAL A 1 94 ? 59.438 26.282 10.906 1.00 50.72 88 VAL A CA 1
ATOM 700 C C . VAL A 1 94 ? 60.894 26.295 10.464 1.00 49.80 88 VAL A C 1
ATOM 701 O O . VAL A 1 94 ? 61.605 25.291 10.598 1.00 49.10 88 VAL A O 1
ATOM 705 N N . ASN A 1 95 ? 61.336 27.429 9.928 1.00 45.54 89 ASN A N 1
ATOM 706 C CA . ASN A 1 95 ? 62.735 27.610 9.559 1.00 47.23 89 ASN A CA 1
ATOM 707 C C . ASN A 1 95 ? 63.526 27.949 10.817 1.00 41.32 89 ASN A C 1
ATOM 708 O O . ASN A 1 95 ? 63.393 29.047 11.370 1.00 44.49 89 ASN A O 1
ATOM 713 N N . LEU A 1 96 ? 64.342 27.004 11.272 1.00 48.58 90 LEU A N 1
ATOM 714 C CA . LEU A 1 96 ? 65.036 27.089 12.549 1.00 50.27 90 LEU A CA 1
ATOM 715 C C . LEU A 1 96 ? 66.521 27.334 12.326 1.00 51.47 90 LEU A C 1
ATOM 716 O O . LEU A 1 96 ? 67.163 26.616 11.553 1.00 56.86 90 LEU A O 1
ATOM 721 N N . LEU A 1 97 ? 67.064 28.334 13.017 1.00 52.79 91 LEU A N 1
ATOM 722 C CA . LEU A 1 97 ? 68.504 28.554 13.044 1.00 42.76 91 LEU A CA 1
ATOM 723 C C . LEU A 1 97 ? 69.162 28.021 14.308 1.00 47.44 91 LEU A C 1
ATOM 724 O O . LEU A 1 97 ? 70.351 27.688 14.279 1.00 56.84 91 LEU A O 1
ATOM 729 N N . PHE A 1 98 ? 68.421 27.930 15.413 1.00 46.56 92 PHE A N 1
ATOM 730 C CA . PHE A 1 98 ? 68.935 27.410 16.670 1.00 56.32 92 PHE A CA 1
ATOM 731 C C . PHE A 1 98 ? 67.972 26.370 17.225 1.00 53.25 92 PHE A C 1
ATOM 732 O O . PHE A 1 98 ? 66.751 26.549 17.146 1.00 59.15 92 PHE A O 1
ATOM 740 N N . PRO A 1 99 ? 68.486 25.273 17.790 1.00 58.06 93 PRO A N 1
ATOM 741 C CA . PRO A 1 99 ? 67.613 24.194 18.311 1.00 53.71 93 PRO A CA 1
ATOM 742 C C . PRO A 1 99 ? 67.021 24.525 19.677 1.00 57.10 93 PRO A C 1
ATOM 743 O O . PRO A 1 99 ? 67.409 23.988 20.720 1.00 60.84 93 PRO A O 1
ATOM 747 N N . LEU A 1 100 ? 66.050 25.433 19.686 1.00 48.47 94 LEU A N 1
ATOM 748 C CA . LEU A 1 100 ? 65.340 25.819 20.897 1.00 48.17 94 LEU A CA 1
ATOM 749 C C . LEU A 1 100 ? 63.872 25.439 20.756 1.00 52.06 94 LEU A C 1
ATOM 750 O O . LEU A 1 100 ? 63.295 25.561 19.670 1.00 46.68 94 LEU A O 1
ATOM 755 N N . HIS A 1 101 ? 63.266 24.984 21.855 1.00 46.51 95 HIS A N 1
ATOM 756 C CA . HIS A 1 101 ? 61.938 24.386 21.766 1.00 50.09 95 HIS A CA 1
ATOM 757 C C . HIS A 1 101 ? 60.950 24.877 22.824 1.00 46.05 95 HIS A C 1
ATOM 758 O O . HIS A 1 101 ? 59.741 24.889 22.572 1.00 49.80 95 HIS A O 1
ATOM 765 N N . TRP A 1 102 ? 61.428 25.287 23.998 1.00 51.86 96 TRP A N 1
ATOM 766 C CA . TRP A 1 102 ? 60.543 25.576 25.121 1.00 48.10 96 TRP A CA 1
ATOM 767 C C . TRP A 1 102 ? 60.899 26.907 25.774 1.00 44.07 96 TRP A C 1
ATOM 768 O O . TRP A 1 102 ? 61.906 27.541 25.450 1.00 44.79 96 TRP A O 1
ATOM 779 N N . ARG A 1 103 ? 60.039 27.322 26.710 1.00 44.18 97 ARG A N 1
ATOM 780 C CA . ARG A 1 103 ? 60.176 28.579 27.449 1.00 46.26 97 ARG A CA 1
ATOM 781 C C . ARG A 1 103 ? 60.212 29.774 26.493 1.00 54.89 97 ARG A C 1
ATOM 782 O O . ARG A 1 103 ? 61.135 30.591 26.495 1.00 53.54 97 ARG A O 1
ATOM 786 N N . SER A 1 104 ? 59.159 29.868 25.678 1.00 48.73 98 SER A N 1
ATOM 787 C CA . SER A 1 104 ? 59.117 30.852 24.602 1.00 48.09 98 SER A CA 1
ATOM 788 C C . SER A 1 104 ? 58.769 32.247 25.109 1.00 54.67 98 SER A C 1
ATOM 789 O O . SER A 1 104 ? 59.285 33.243 24.590 1.00 44.38 98 SER A O 1
ATOM 792 N N . PHE A 1 105 ? 57.901 32.341 26.118 1.00 46.82 99 PHE A N 1
ATOM 793 C CA . PHE A 1 105 ? 57.397 33.629 26.575 1.00 41.51 99 PHE A CA 1
ATOM 794 C C . PHE A 1 105 ? 58.084 34.030 27.869 1.00 43.40 99 PHE A C 1
ATOM 795 O O . PHE A 1 105 ? 58.023 33.271 28.849 1.00 45.87 99 PHE A O 1
ATOM 803 N N . PRO A 1 106 ? 58.754 35.191 27.929 1.00 40.29 100 PRO A N 1
ATOM 804 C CA . PRO A 1 106 ? 59.036 36.070 26.792 1.00 44.36 100 PRO A CA 1
ATOM 805 C C . PRO A 1 106 ? 60.457 35.871 26.267 1.00 37.49 100 PRO A C 1
ATOM 806 O O . PRO A 1 106 ? 61.109 34.901 26.655 1.00 40.57 100 PRO A O 1
ATOM 810 N N . SER A 1 107 ? 60.935 36.773 25.412 1.00 37.16 101 SER A N 1
ATOM 811 C CA . SER A 1 107 ? 62.272 36.665 24.837 1.00 36.95 101 SER A CA 1
ATOM 812 C C . SER A 1 107 ? 63.294 37.328 25.754 1.00 30.31 101 SER A C 1
ATOM 813 O O . SER A 1 107 ? 63.267 38.549 25.943 1.00 36.65 101 SER A O 1
ATOM 816 N N . GLY A 1 108 ? 64.210 36.525 26.297 1.00 33.21 102 GLY A N 1
ATOM 817 C CA . GLY A 1 108 ? 65.229 37.067 27.182 1.00 34.93 102 GLY A CA 1
ATOM 818 C C . GLY A 1 108 ? 66.287 37.872 26.450 1.00 31.54 102 GLY A C 1
ATOM 819 O O . GLY A 1 108 ? 66.776 38.880 26.967 1.00 38.42 102 GLY A O 1
ATOM 820 N N . ASP A 1 109 ? 66.663 37.437 25.244 1.00 34.06 103 ASP A N 1
ATOM 821 C CA . ASP A 1 109 ? 67.625 38.198 24.452 1.00 30.88 103 ASP A CA 1
ATOM 822 C C . ASP A 1 109 ? 67.075 39.570 24.088 1.00 33.97 103 ASP A C 1
ATOM 823 O O . ASP A 1 109 ? 67.800 40.571 24.133 1.00 35.43 103 ASP A O 1
ATOM 828 N N . THR A 1 110 ? 65.797 39.631 23.712 1.00 29.49 104 THR A N 1
ATOM 829 C CA . THR A 1 110 ? 65.178 40.914 23.400 1.00 32.73 104 THR A CA 1
ATOM 830 C C . THR A 1 110 ? 65.096 41.802 24.637 1.00 30.02 104 THR A C 1
ATOM 831 O O . THR A 1 110 ? 65.378 43.003 24.565 1.00 32.33 104 THR A O 1
ATOM 835 N N . ALA A 1 111 ? 64.728 41.224 25.783 1.00 28.25 105 ALA A N 1
ATOM 836 C CA . ALA A 1 111 ? 64.618 42.006 27.011 1.00 26.98 105 ALA A CA 1
ATOM 837 C C . ALA A 1 111 ? 65.966 42.594 27.417 1.00 33.77 105 ALA A C 1
ATOM 838 O O . ALA A 1 111 ? 66.058 43.773 27.778 1.00 36.91 105 ALA A O 1
ATOM 840 N N . MET A 1 112 ? 67.028 41.785 27.360 1.00 39.38 106 MET A N 1
ATOM 841 C CA . MET A 1 112 ? 68.359 42.284 27.698 1.00 41.17 106 MET A CA 1
ATOM 842 C C . MET A 1 112 ? 68.807 43.362 26.719 1.00 34.19 106 MET A C 1
ATOM 843 O O . MET A 1 112 ? 69.352 44.396 27.127 1.00 31.78 106 MET A O 1
ATOM 848 N N . ALA A 1 113 ? 68.580 43.141 25.422 1.00 29.29 107 ALA A N 1
ATOM 849 C CA . ALA A 1 113 ? 69.018 44.104 24.417 1.00 34.53 107 ALA A CA 1
ATOM 850 C C . ALA A 1 113 ? 68.305 45.440 24.581 1.00 30.07 107 ALA A C 1
ATOM 851 O O . ALA A 1 113 ? 68.927 46.502 24.465 1.00 36.81 107 ALA A O 1
ATOM 853 N N . PHE A 1 114 ? 67.001 45.412 24.861 1.00 34.47 108 PHE A N 1
ATOM 854 C CA . PHE A 1 114 ? 66.278 46.657 25.095 1.00 37.15 108 PHE A CA 1
ATOM 855 C C . PHE A 1 114 ? 66.608 47.254 26.456 1.00 36.93 108 PHE A C 1
ATOM 856 O O . PHE A 1 114 ? 66.512 48.473 26.631 1.00 41.06 108 PHE A O 1
ATOM 864 N N . THR A 1 115 ? 67.003 46.422 27.421 1.00 35.60 109 THR A N 1
ATOM 865 C CA . THR A 1 115 ? 67.514 46.943 28.685 1.00 36.23 109 THR A CA 1
ATOM 866 C C . THR A 1 115 ? 68.825 47.686 28.471 1.00 33.13 109 THR A C 1
ATOM 867 O O . THR A 1 115 ? 69.030 48.782 29.008 1.00 39.63 109 THR A O 1
ATOM 871 N N . ILE A 1 116 ? 69.730 47.094 27.692 1.00 37.78 110 ILE A N 1
ATOM 872 C CA . ILE A 1 116 ? 70.987 47.756 27.360 1.00 34.17 110 ILE A CA 1
ATOM 873 C C . ILE A 1 116 ? 70.718 49.065 26.629 1.00 35.16 110 ILE A C 1
ATOM 874 O O . ILE A 1 116 ? 71.264 50.118 26.980 1.00 34.71 110 ILE A O 1
ATOM 879 N N . ALA A 1 117 ? 69.856 49.020 25.610 1.00 30.26 111 ALA A N 1
ATOM 880 C CA . ALA A 1 117 ? 69.604 50.212 24.807 1.00 35.77 111 ALA A CA 1
ATOM 881 C C . ALA A 1 117 ? 68.920 51.304 25.622 1.00 33.31 111 ALA A C 1
ATOM 882 O O . ALA A 1 117 ? 69.197 52.491 25.426 1.00 40.37 111 ALA A O 1
ATOM 884 N N . THR A 1 118 ? 68.025 50.930 26.538 1.00 34.05 112 THR A N 1
ATOM 885 C CA . THR A 1 118 ? 67.318 51.935 27.329 1.00 33.55 112 THR A CA 1
ATOM 886 C C . THR A 1 118 ? 68.263 52.641 28.297 1.00 36.92 112 THR A C 1
ATOM 887 O O . THR A 1 118 ? 68.265 53.875 28.388 1.00 41.03 112 THR A O 1
ATOM 891 N N . VAL A 1 119 ? 69.087 51.876 29.017 1.00 36.31 113 VAL A N 1
ATOM 892 C CA . VAL A 1 119 ? 69.956 52.468 30.031 1.00 30.47 113 VAL A CA 1
ATOM 893 C C . VAL A 1 119 ? 71.098 53.243 29.381 1.00 38.47 113 VAL A C 1
ATOM 894 O O . VAL A 1 119 ? 71.490 54.314 29.859 1.00 38.25 113 VAL A O 1
ATOM 898 N N . LEU A 1 120 ? 71.646 52.726 28.281 1.00 32.56 114 LEU A N 1
ATOM 899 C CA . LEU A 1 120 ? 72.808 53.367 27.679 1.00 37.91 114 LEU A CA 1
ATOM 900 C C . LEU A 1 120 ? 72.444 54.532 26.766 1.00 43.07 114 LEU A C 1
ATOM 901 O O . LEU A 1 120 ? 73.309 55.367 26.487 1.00 45.41 114 LEU A O 1
ATOM 906 N N . SER A 1 121 ? 71.196 54.615 26.298 1.00 39.15 115 SER A N 1
ATOM 907 C CA . SER A 1 121 ? 70.776 55.764 25.502 1.00 40.99 115 SER A CA 1
ATOM 908 C C . SER A 1 121 ? 70.494 56.998 26.348 1.00 44.37 115 SER A C 1
ATOM 909 O O . SER A 1 121 ? 70.455 58.106 25.804 1.00 41.11 115 SER A O 1
ATOM 912 N N . HIS A 1 122 ? 70.296 56.831 27.653 1.00 42.59 116 HIS A N 1
ATOM 913 C CA . HIS A 1 122 ? 69.878 57.938 28.503 1.00 47.72 116 HIS A CA 1
ATOM 914 C C . HIS A 1 122 ? 70.946 59.024 28.552 1.00 48.96 116 HIS A C 1
ATOM 915 O O . HIS A 1 122 ? 72.112 58.757 28.856 1.00 53.20 116 HIS A O 1
ATOM 922 N N . GLY A 1 123 ? 70.536 60.256 28.250 1.00 44.22 117 GLY A N 1
ATOM 923 C CA . GLY A 1 123 ? 71.442 61.386 28.290 1.00 42.83 117 GLY A CA 1
ATOM 924 C C . GLY A 1 123 ? 72.525 61.383 27.237 1.00 42.35 117 GLY A C 1
ATOM 925 O O . GLY A 1 123 ? 73.553 62.038 27.420 1.00 58.53 117 GLY A O 1
ATOM 926 N N . GLU A 1 124 ? 72.328 60.670 26.135 1.00 43.48 118 GLU A N 1
ATOM 927 C CA . GLU A 1 124 ? 73.331 60.566 25.088 1.00 45.17 118 GLU A CA 1
ATOM 928 C C . GLU A 1 124 ? 72.827 61.219 23.808 1.00 43.74 118 GLU A C 1
ATOM 929 O O . GLU A 1 124 ? 71.651 61.565 23.673 1.00 46.44 118 GLU A O 1
ATOM 935 N N . LYS A 1 125 ? 73.747 61.392 22.864 1.00 43.20 119 LYS A N 1
ATOM 936 C CA . LYS A 1 125 ? 73.419 62.027 21.599 1.00 43.69 119 LYS A CA 1
ATOM 937 C C . LYS A 1 125 ? 72.462 61.154 20.790 1.00 42.62 119 LYS A C 1
ATOM 938 O O . LYS A 1 125 ? 72.342 59.944 21.003 1.00 42.35 119 LYS A O 1
ATOM 944 N N . LEU A 1 126 ? 71.781 61.796 19.839 1.00 41.92 120 LEU A N 1
ATOM 945 C CA . LEU A 1 126 ? 70.690 61.140 19.126 1.00 43.70 120 LEU A CA 1
ATOM 946 C C . LEU A 1 126 ? 71.179 59.942 18.321 1.00 43.96 120 LEU A C 1
ATOM 947 O O . LEU A 1 126 ? 70.515 58.899 18.288 1.00 49.79 120 LEU A O 1
ATOM 952 N N . HIS A 1 127 ? 72.333 60.069 17.660 1.00 38.60 121 HIS A N 1
ATOM 953 C CA . HIS A 1 127 ? 72.821 58.961 16.845 1.00 45.05 121 HIS A CA 1
ATOM 954 C C . HIS A 1 127 ? 73.222 57.769 17.704 1.00 37.34 121 HIS A C 1
ATOM 955 O O . HIS A 1 127 ? 73.185 56.628 17.231 1.00 41.08 121 HIS A O 1
ATOM 962 N N . ILE A 1 128 ? 73.591 58.006 18.964 1.00 35.86 122 ILE A N 1
ATOM 963 C CA . ILE A 1 128 ? 73.866 56.900 19.874 1.00 38.57 122 ILE A CA 1
ATOM 964 C C . ILE A 1 128 ? 72.574 56.183 20.251 1.00 37.79 122 ILE A C 1
ATOM 965 O O . ILE A 1 128 ? 72.543 54.952 20.371 1.00 45.11 122 ILE A O 1
ATOM 970 N N . LYS A 1 129 ? 71.485 56.933 20.433 1.00 39.75 123 LYS A N 1
ATOM 971 C CA . LYS A 1 129 ? 70.197 56.300 20.700 1.00 35.77 123 LYS A CA 1
ATOM 972 C C . LYS A 1 129 ? 69.738 55.466 19.512 1.00 36.94 123 LYS A C 1
ATOM 973 O O . LYS A 1 129 ? 69.173 54.380 19.687 1.00 35.82 123 LYS A O 1
ATOM 979 N N . ALA A 1 130 ? 69.977 55.955 18.293 1.00 37.84 124 ALA A N 1
ATOM 980 C CA . ALA A 1 130 ? 69.565 55.215 17.105 1.00 39.64 124 ALA A CA 1
ATOM 981 C C . ALA A 1 130 ? 70.374 53.934 16.942 1.00 38.32 124 ALA A C 1
ATOM 982 O O . ALA A 1 130 ? 69.829 52.897 16.548 1.00 43.46 124 ALA A O 1
ATOM 984 N N . ILE A 1 131 ? 71.673 53.985 17.244 1.00 41.83 125 ILE A N 1
ATOM 985 C CA . ILE A 1 131 ? 72.520 52.798 17.137 1.00 38.28 125 ILE A CA 1
ATOM 986 C C . ILE A 1 131 ? 72.066 51.731 18.127 1.00 37.23 125 ILE A C 1
ATOM 987 O O . ILE A 1 131 ? 71.915 50.554 17.778 1.00 37.64 125 ILE A O 1
ATOM 992 N N . LEU A 1 132 ? 71.840 52.130 19.378 1.00 32.16 126 LEU A N 1
ATOM 993 C CA . LEU A 1 132 ? 71.484 51.166 20.414 1.00 30.78 126 LEU A CA 1
ATOM 994 C C . LEU A 1 132 ? 70.104 50.567 20.174 1.00 32.05 126 LEU A C 1
ATOM 995 O O . LEU A 1 132 ? 69.905 49.361 20.362 1.00 36.98 126 LEU A O 1
ATOM 1000 N N . PHE A 1 133 ? 69.138 51.385 19.758 1.00 38.16 127 PHE A N 1
ATOM 1001 C CA . PHE A 1 133 ? 67.788 50.874 19.569 1.00 37.14 127 PHE A CA 1
ATOM 1002 C C . PHE A 1 133 ? 67.610 50.152 18.241 1.00 33.28 127 PHE A C 1
ATOM 1003 O O . PHE A 1 133 ? 66.694 49.332 18.121 1.00 42.55 127 PHE A O 1
ATOM 1011 N N . LEU A 1 134 ? 68.463 50.421 17.250 1.00 37.47 128 LEU A N 1
ATOM 1012 C CA . LEU A 1 134 ? 68.508 49.546 16.083 1.00 37.37 128 LEU A CA 1
ATOM 1013 C C . LEU A 1 134 ? 69.079 48.184 16.454 1.00 37.15 128 LEU A C 1
ATOM 1014 O O . LEU A 1 134 ? 68.609 47.149 15.965 1.00 34.09 128 LEU A O 1
ATOM 1019 N N . TYR A 1 135 ? 70.097 48.168 17.317 1.00 34.18 129 TYR A N 1
ATOM 1020 C CA . TYR A 1 135 ? 70.645 46.904 17.796 1.00 30.99 129 TYR A CA 1
ATOM 1021 C C . TYR A 1 135 ? 69.582 46.100 18.536 1.00 27.66 129 TYR A C 1
ATOM 1022 O O . TYR A 1 135 ? 69.411 44.901 18.291 1.00 31.77 129 TYR A O 1
ATOM 1031 N N . ALA A 1 136 ? 68.841 46.756 19.433 1.00 32.04 130 ALA A N 1
ATOM 1032 C CA . ALA A 1 136 ? 67.774 46.072 20.158 1.00 32.06 130 ALA A CA 1
ATOM 1033 C C . ALA A 1 136 ? 66.699 45.558 19.210 1.00 29.99 130 ALA A C 1
ATOM 1034 O O . ALA A 1 136 ? 66.182 44.449 19.389 1.00 30.26 130 ALA A O 1
ATOM 1036 N N . PHE A 1 137 ? 66.347 46.349 18.193 1.00 38.04 131 PHE A N 1
ATOM 1037 C CA . PHE A 1 137 ? 65.338 45.909 17.235 1.00 35.14 131 PHE A CA 1
ATOM 1038 C C . PHE A 1 137 ? 65.814 44.690 16.457 1.00 34.05 131 PHE A C 1
ATOM 1039 O O . PHE A 1 137 ? 65.047 43.744 16.241 1.00 39.72 131 PHE A O 1
ATOM 1047 N N . LEU A 1 138 ? 67.078 44.696 16.027 1.00 33.89 132 LEU A N 1
ATOM 1048 C CA . LEU A 1 138 ? 67.599 43.580 15.244 1.00 35.42 132 LEU A CA 1
ATOM 1049 C C . LEU A 1 138 ? 67.662 42.297 16.062 1.00 35.53 132 LEU A C 1
ATOM 1050 O O . LEU A 1 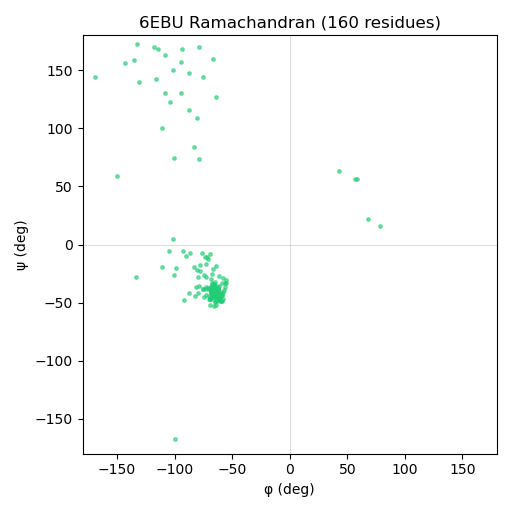138 ? 67.456 41.209 15.515 1.00 33.82 132 LEU A O 1
ATOM 1055 N N . ILE A 1 139 ? 67.947 42.398 17.363 1.00 34.65 133 ILE A N 1
ATOM 1056 C CA . ILE A 1 139 ? 67.901 41.217 18.221 1.00 33.56 133 ILE A CA 1
ATOM 1057 C C . ILE A 1 139 ? 66.487 40.654 18.260 1.00 34.53 133 ILE A C 1
ATOM 1058 O O . ILE A 1 139 ? 66.272 39.451 18.066 1.00 34.43 133 ILE A O 1
ATOM 1063 N N . GLY A 1 140 ? 65.500 41.520 18.502 1.00 36.72 134 GLY A N 1
ATOM 1064 C CA . GLY A 1 140 ? 64.117 41.072 18.486 1.00 30.10 134 GLY A CA 1
ATOM 1065 C C . GLY A 1 140 ? 63.721 40.462 17.155 1.00 41.18 134 GLY A C 1
ATOM 1066 O O . GLY A 1 140 ? 63.066 39.417 17.110 1.00 35.14 134 GLY A O 1
ATOM 1067 N N . TYR A 1 141 ? 64.123 41.100 16.052 1.00 34.74 135 TYR A N 1
ATOM 1068 C CA . TYR A 1 141 ? 63.854 40.530 14.736 1.00 37.42 135 TYR A CA 1
ATOM 1069 C C . TYR A 1 141 ? 64.617 39.227 14.537 1.00 35.35 135 TYR A C 1
ATOM 1070 O O . TYR A 1 141 ? 64.113 38.294 13.899 1.00 39.64 135 TYR A O 1
ATOM 1079 N N . GLU A 1 142 ? 65.833 39.142 15.081 1.00 36.54 136 GLU A N 1
ATOM 1080 C CA . GLU A 1 142 ? 66.639 37.938 14.903 1.00 36.02 136 GLU A CA 1
ATOM 1081 C C . GLU A 1 142 ? 65.980 36.725 15.552 1.00 36.39 136 GLU A C 1
ATOM 1082 O O . GLU A 1 142 ? 66.011 35.622 14.995 1.00 36.09 136 GLU A O 1
ATOM 1088 N N . ARG A 1 143 ? 65.368 36.911 16.725 1.00 34.61 137 ARG A N 1
ATOM 1089 C CA . ARG A 1 143 ? 64.733 35.787 17.409 1.00 33.91 137 ARG A CA 1
ATOM 1090 C C . ARG A 1 143 ? 63.597 35.204 16.576 1.00 33.23 137 ARG A C 1
ATOM 1091 O O . ARG A 1 143 ? 63.425 33.981 16.517 1.00 33.05 137 ARG A O 1
ATOM 1099 N N . ILE A 1 144 ? 62.814 36.062 15.921 1.00 34.47 138 ILE A N 1
ATOM 1100 C CA . ILE A 1 144 ? 61.726 35.576 15.079 1.00 28.34 138 ILE A CA 1
ATOM 1101 C C . ILE A 1 144 ? 62.278 34.956 13.803 1.00 38.28 138 ILE A C 1
ATOM 1102 O O . ILE A 1 144 ? 61.823 33.893 13.367 1.00 42.29 138 ILE A O 1
ATOM 1107 N N . TYR A 1 145 ? 63.270 35.607 13.186 1.00 40.25 139 TYR A N 1
ATOM 1108 C CA . TYR A 1 145 ? 63.867 35.061 11.973 1.00 34.15 139 TYR A CA 1
ATOM 1109 C C . TYR A 1 145 ? 64.502 33.701 12.226 1.00 38.12 139 TYR A C 1
ATOM 1110 O O . TYR A 1 145 ? 64.466 32.826 11.351 1.00 38.66 139 TYR A O 1
ATOM 1119 N N . ALA A 1 146 ? 65.086 33.502 13.408 1.00 38.91 140 ALA A N 1
ATOM 1120 C CA . ALA A 1 146 ? 65.673 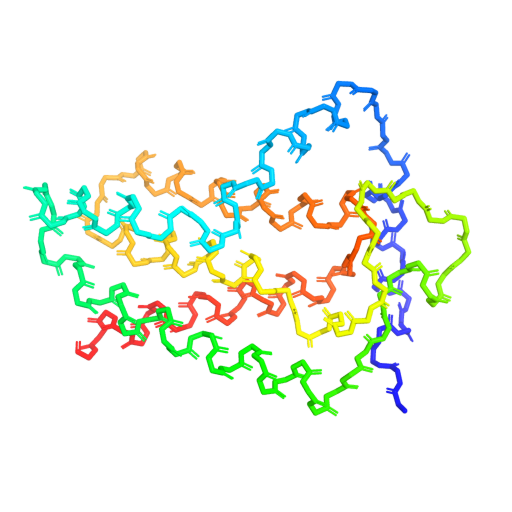32.214 13.749 1.00 35.13 140 ALA A CA 1
ATOM 1121 C C . ALA A 1 146 ? 64.627 31.139 14.012 1.00 35.79 140 ALA A C 1
ATOM 1122 O O . ALA A 1 146 ? 64.989 29.963 14.122 1.00 40.92 140 ALA A O 1
ATOM 1124 N N . GLY A 1 147 ? 63.352 31.509 14.116 1.00 38.68 141 GLY A N 1
ATOM 1125 C CA . GLY A 1 147 ? 62.306 30.542 14.375 1.00 39.13 141 GLY A CA 1
ATOM 1126 C C . GLY A 1 147 ? 62.195 30.083 15.811 1.00 45.14 141 GLY A C 1
ATOM 1127 O O . GLY A 1 147 ? 61.541 29.070 16.074 1.00 46.06 141 GLY A O 1
ATOM 1128 N N . VAL A 1 148 ? 62.806 30.802 16.756 1.00 42.21 142 VAL A N 1
ATOM 1129 C CA . VAL A 1 148 ? 62.796 30.386 18.155 1.00 40.14 142 VAL A CA 1
ATOM 1130 C C . VAL A 1 148 ? 61.849 31.212 19.013 1.00 35.19 142 VAL A C 1
ATOM 1131 O O . VAL A 1 148 ? 61.667 30.887 20.197 1.00 43.14 142 VAL A O 1
ATOM 1135 N N . HIS A 1 149 ? 61.241 32.261 18.467 1.00 38.88 143 HIS A N 1
ATOM 1136 C CA . HIS A 1 149 ? 60.325 33.091 19.233 1.00 33.77 143 HIS A CA 1
ATOM 1137 C C . HIS A 1 149 ? 59.176 33.540 18.343 1.00 40.66 143 HIS A C 1
ATOM 1138 O O . HIS A 1 149 ? 59.287 33.575 17.114 1.00 40.38 143 HIS A O 1
ATOM 1145 N N . PHE A 1 150 ? 58.059 33.871 18.991 1.00 37.87 144 PHE A N 1
ATOM 1146 C CA . PHE A 1 150 ? 56.897 34.500 18.389 1.00 39.60 144 PHE A CA 1
ATOM 1147 C C . PHE A 1 150 ? 56.975 36.009 18.557 1.00 43.08 144 PHE A C 1
ATOM 1148 O O . PHE A 1 150 ? 57.657 36.508 19.457 1.00 39.42 144 PHE A O 1
ATOM 1156 N N . PRO A 1 151 ? 56.288 36.765 17.697 1.00 42.17 145 PRO A N 1
ATOM 1157 C CA . PRO A 1 151 ? 56.236 38.225 17.883 1.00 39.82 145 PRO A CA 1
ATOM 1158 C C . PRO A 1 151 ? 55.738 38.656 19.252 1.00 40.41 145 PRO A C 1
ATOM 1159 O O . PRO A 1 151 ? 56.147 39.716 19.742 1.00 43.43 145 PRO A O 1
ATOM 1163 N N . LEU A 1 152 ? 54.861 37.873 19.883 1.00 45.95 146 LEU A N 1
ATOM 1164 C CA . LEU A 1 152 ? 54.420 38.202 21.235 1.00 45.78 146 LEU A CA 1
ATOM 1165 C C . LEU A 1 152 ? 55.586 38.173 22.217 1.00 40.58 146 LEU A C 1
ATOM 1166 O O . LEU A 1 152 ? 55.677 39.023 23.111 1.00 38.60 146 LEU A O 1
ATOM 1171 N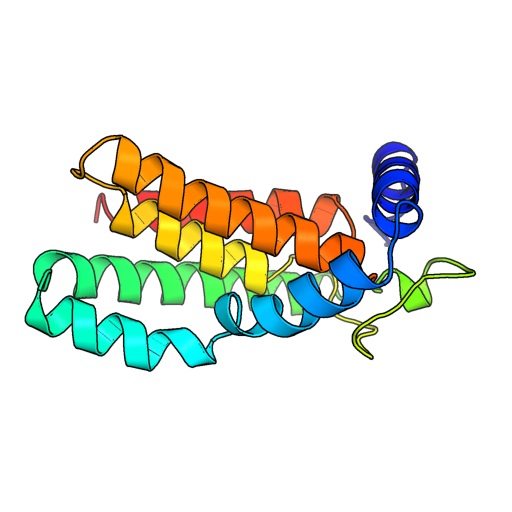 N . ASP A 1 153 ? 56.493 37.205 22.058 1.00 42.67 147 ASP A N 1
ATOM 1172 C CA . ASP A 1 153 ? 57.620 37.078 22.978 1.00 43.82 147 ASP A CA 1
ATOM 1173 C C . ASP A 1 153 ? 58.576 38.257 22.856 1.00 43.40 147 ASP A C 1
ATOM 1174 O O . ASP A 1 153 ? 59.086 38.755 23.867 1.00 36.98 147 ASP A O 1
ATOM 1179 N N . VAL A 1 154 ? 58.841 38.712 21.630 1.00 44.72 148 VAL A N 1
ATOM 1180 C CA . VAL A 1 154 ? 59.806 39.792 21.462 1.00 41.39 148 VAL A CA 1
ATOM 1181 C C . VAL A 1 154 ? 59.175 41.143 21.778 1.00 37.65 148 VAL A C 1
ATOM 1182 O O . VAL A 1 154 ? 59.870 42.067 22.213 1.00 46.38 148 VAL A O 1
ATOM 1186 N N . PHE A 1 155 ? 57.861 41.285 21.587 1.00 41.78 149 PHE A N 1
ATOM 1187 C CA . PHE A 1 155 ? 57.206 42.538 21.944 1.00 40.13 149 PHE A CA 1
ATOM 1188 C C . PHE A 1 155 ? 57.169 42.719 23.455 1.00 32.88 149 PHE A C 1
ATOM 1189 O O . PHE A 1 155 ? 57.495 43.794 23.971 1.00 42.31 149 PHE A O 1
ATOM 1197 N N . VAL A 1 156 ? 56.775 41.674 24.184 1.00 44.88 150 VAL A N 1
ATOM 1198 C CA . VAL A 1 156 ? 56.753 41.753 25.640 1.00 38.89 150 VAL A CA 1
ATOM 1199 C C . VAL A 1 156 ? 58.173 41.815 26.188 1.00 39.96 150 VAL A C 1
ATOM 1200 O O . VAL A 1 156 ? 58.453 42.552 27.141 1.00 38.63 150 VAL A O 1
ATOM 1204 N N . GLY A 1 157 ? 59.092 41.055 25.589 1.00 38.41 151 GLY A N 1
ATOM 1205 C CA . GLY A 1 157 ? 60.486 41.143 25.995 1.00 31.92 151 GLY A CA 1
ATOM 1206 C C . GLY A 1 157 ? 61.041 42.546 25.847 1.00 35.25 151 GLY A C 1
ATOM 1207 O O . GLY A 1 157 ? 61.683 43.074 26.759 1.00 34.56 151 GLY A O 1
ATOM 1208 N N . ALA A 1 158 ? 60.789 43.175 24.695 1.00 39.08 152 ALA A N 1
ATOM 1209 C CA . ALA A 1 158 ? 61.178 44.571 24.517 1.00 37.31 152 ALA A CA 1
ATOM 1210 C C . ALA A 1 158 ? 60.514 45.461 25.559 1.00 39.81 152 ALA A C 1
ATOM 1211 O O . ALA A 1 158 ? 61.152 46.363 26.115 1.00 40.16 152 ALA A O 1
ATOM 1213 N N . LEU A 1 159 ? 59.232 45.216 25.839 1.00 36.69 153 LEU A N 1
ATOM 1214 C CA . LEU A 1 159 ? 58.525 45.997 26.848 1.00 37.34 153 LEU A CA 1
ATOM 1215 C C . LEU A 1 159 ? 59.190 45.859 28.212 1.00 37.42 153 LEU A C 1
ATOM 1216 O O . LEU A 1 159 ? 59.401 46.853 28.916 1.00 40.92 153 LEU A O 1
ATOM 1221 N N . ILE A 1 160 ? 59.535 44.628 28.596 1.00 34.77 154 ILE A N 1
ATOM 1222 C CA . ILE A 1 160 ? 60.201 44.399 29.877 1.00 41.55 154 ILE A CA 1
ATOM 1223 C C . ILE A 1 160 ? 61.528 45.145 29.928 1.00 37.55 154 ILE A C 1
ATOM 1224 O O . ILE A 1 160 ? 61.853 45.807 30.921 1.00 39.73 154 ILE A O 1
ATOM 1229 N N . GLY A 1 161 ? 62.310 45.059 28.851 1.00 40.03 155 GLY A N 1
ATOM 1230 C CA . GLY A 1 161 ? 63.606 45.718 28.835 1.00 34.77 155 GLY A CA 1
ATOM 1231 C C . GLY A 1 161 ? 63.507 47.226 28.965 1.00 38.59 155 GLY A C 1
ATOM 1232 O O . GLY A 1 161 ? 64.259 47.844 29.722 1.00 39.38 155 GLY A O 1
ATOM 1233 N N . ILE A 1 162 ? 62.580 47.839 28.229 1.00 34.74 156 ILE A N 1
ATOM 1234 C CA . ILE A 1 162 ? 62.418 49.290 28.304 1.00 41.11 156 ILE A CA 1
ATOM 1235 C C . ILE A 1 162 ? 61.966 49.707 29.699 1.00 36.95 156 ILE A C 1
ATOM 1236 O O . ILE A 1 162 ? 62.494 50.663 30.278 1.00 35.61 156 ILE A O 1
ATOM 1241 N N . ILE A 1 163 ? 60.996 48.987 30.266 1.00 40.35 157 ILE A N 1
ATOM 1242 C CA . ILE A 1 163 ? 60.466 49.349 31.578 1.00 36.86 157 ILE A CA 1
ATOM 1243 C C . ILE A 1 163 ? 61.538 49.201 32.651 1.00 41.51 157 ILE A C 1
ATOM 1244 O O . ILE A 1 163 ? 61.755 50.109 33.462 1.00 41.30 157 ILE A O 1
ATOM 1249 N N . CYS A 1 164 ? 62.234 48.061 32.666 1.00 43.66 158 CYS A N 1
ATOM 1250 C CA . CYS A 1 164 ? 63.255 47.835 33.685 1.00 35.71 158 CYS A CA 1
ATOM 1251 C C . CYS A 1 164 ? 64.416 48.811 33.548 1.00 42.40 158 CYS A C 1
ATOM 1252 O O . CYS A 1 164 ? 65.026 49.194 34.553 1.00 42.09 158 CYS A O 1
ATOM 1255 N N . GLY A 1 165 ? 64.737 49.223 32.322 1.00 44.74 159 GLY A N 1
ATOM 1256 C CA . GLY A 1 165 ? 65.764 50.235 32.146 1.00 35.06 159 GLY A CA 1
ATOM 1257 C C . GLY A 1 165 ? 65.336 51.590 32.678 1.00 44.65 159 GLY A C 1
ATOM 1258 O O . GLY A 1 165 ? 66.111 52.278 33.348 1.00 41.84 159 GLY A O 1
ATOM 1259 N N . ILE A 1 166 ? 64.094 51.987 32.393 1.00 44.35 160 ILE A N 1
ATOM 1260 C CA . ILE A 1 166 ? 63.587 53.265 32.886 1.00 44.76 160 ILE A CA 1
ATOM 1261 C C . ILE A 1 166 ? 63.487 53.248 34.406 1.00 40.67 160 ILE A C 1
ATOM 1262 O O . ILE A 1 166 ? 63.882 54.207 35.080 1.00 42.98 160 ILE A O 1
ATOM 1267 N N . ILE A 1 167 ? 62.966 52.155 34.969 1.00 47.31 161 ILE A N 1
ATOM 1268 C CA . ILE A 1 167 ? 62.855 52.036 36.421 1.00 44.15 161 ILE A CA 1
ATOM 1269 C C . ILE A 1 167 ? 64.222 52.159 37.075 1.00 45.29 161 ILE A C 1
ATOM 1270 O O . ILE A 1 167 ? 64.376 52.804 38.120 1.00 51.37 161 ILE A O 1
ATOM 1275 N N A SER A 1 168 ? 65.247 51.564 36.463 0.44 46.86 162 SER A N 1
ATOM 1276 N N B SER A 1 168 ? 65.241 51.543 36.467 0.56 47.13 162 SER A N 1
ATOM 1277 C CA A SER A 1 168 ? 66.569 51.581 37.077 0.44 47.09 162 SER A CA 1
ATOM 1278 C CA B SER A 1 168 ? 66.581 51.568 37.044 0.56 47.43 162 SER A CA 1
ATOM 1279 C C A SER A 1 168 ? 67.233 52.947 36.961 0.44 48.49 162 SER A C 1
ATOM 1280 C C B SER A 1 168 ? 67.192 52.961 36.981 0.56 48.52 162 SER A C 1
ATOM 1281 O O A SER A 1 168 ? 68.004 53.334 37.847 0.44 49.78 162 SER A O 1
ATOM 1282 O O B SER A 1 168 ? 67.889 53.381 37.912 0.56 49.77 162 SER A O 1
ATOM 1287 N N . LEU A 1 169 ? 66.950 53.688 35.888 1.00 44.93 163 LEU A N 1
ATOM 1288 C CA . LEU A 1 169 ? 67.501 55.033 35.761 1.00 46.24 163 LEU A CA 1
ATOM 1289 C C . LEU A 1 169 ? 66.912 55.968 36.810 1.00 53.96 163 LEU A C 1
ATOM 1290 O O . LEU A 1 169 ? 67.616 56.830 37.350 1.00 58.29 163 LEU A O 1
ATOM 1295 N N . LYS A 1 170 ? 65.624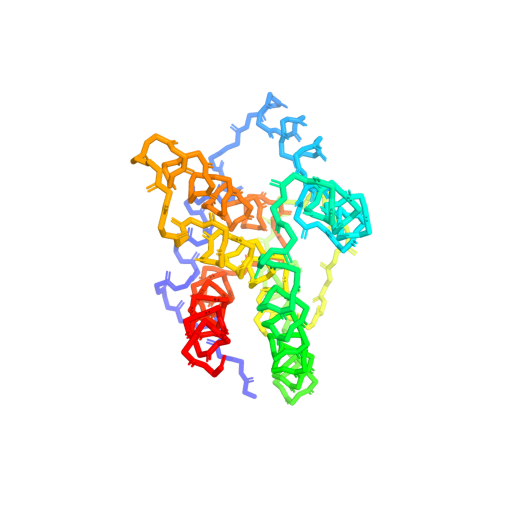 55.804 37.123 1.00 54.78 164 LYS A N 1
ATOM 1296 C CA . LYS A 1 170 ? 64.986 56.672 38.107 1.00 61.38 164 LYS A CA 1
ATOM 1297 C C . LYS A 1 170 ? 65.507 56.396 39.513 1.00 56.23 164 LYS A C 1
ATOM 1298 O O . LYS A 1 170 ? 65.798 57.331 40.267 1.00 58.42 164 LYS A O 1
ATOM 1300 N N . TYR A 1 171 ? 65.636 55.125 39.880 1.00 56.43 165 TYR A N 1
ATOM 1301 C CA . TYR A 1 171 ? 66.123 54.749 41.205 1.00 58.49 165 TYR A CA 1
ATOM 1302 C C . TYR A 1 171 ? 67.559 55.212 41.429 1.00 58.59 165 TYR A C 1
ATOM 1303 O O . TYR A 1 171 ? 68.408 55.083 40.546 1.00 67.13 165 TYR A O 1
#

Solvent-accessible surface area: 8682 Å² total; per-residue (Å²): 112,70,64,0,91,86,86,115,3,40,63,83,0,71,68,34,0,83,60,64,95,94,131,64,42,76,89,6,65,134,28,15,126,78,0,24,49,156,22,35,148,73,39,40,84,126,15,142,114,137,108,56,116,15,24,72,26,0,77,63,0,21,120,64,6,56,92,76,6,93,58,41,33,110,86,87,83,3,13,17,0,29,75,48,24,132,136,28,55,66,50,43,117,63,76,130,72,0,18,0,0,20,33,1,0,10,0,28,0,8,0,12,0,21,5,102,72,33,149,144,114,60,79,64,113,29,72,104,34,0,108,38,0,4,58,0,19,7,0,0,0,0,2,0,13,36,0,19,132,27,0,14,85,10,0,58,84,6,0,99,93,1,46,93,100

Sequence (165 aa):
MVIEDFALNLELFRLINNARHPLLDVFFTHFAYLGSGYVLFPLLIFLFIFRKEKVKPLILAIMLETVLVISLKTFFNQPRPAILLEDVNLLFPLHWRSFPSGDTAMAFTIATVLSHGEKLHIKAILFLYAFLIGYERIYAGVHFPLDVFVGALIGIICGIISSLKY

B-factor: mean 46.21, std 10.13, range [25.44, 85.97]

Nearest PDB structures (foldseek):
  6ebu-assembly1_A  TM=1.006E+00  e=1.614E-25  Aquifex aeolicus VF5
  5jki-assembly1_A  TM=8.534E-01  e=9.413E-05  Bacillus subtilis subsp. subtilis str. 168
  7f18-assembly3_C  TM=7.317E-01  e=2.273E-03  Pseudomonas aeruginosa
  7f17-assembly3_C  TM=6.960E-01  e=6.457E-03  Pseudomonas aeruginosa
  8bm3-assembly4_D  TM=7.170E-01  e=8.334E-02  Escherichia coli K-12

InterPro domains:
  IPR000326 Phosphatidic acid phosphatase type 2/haloperoxidase [PF01569] (57-165)
  IPR000326 Phosphatidic acid phosphatase type 2/haloperoxidase [SM00014] (55-163)
  IPR036938 Phosphatidic acid phosphatase type 2/haloperoxidase superfamily [SSF48317] (6-165)